Protein AF-A0A6B3HGV1-F1 (afdb_monomer_lite)

Structure (mmCIF, N/CA/C/O backbone):
data_AF-A0A6B3HGV1-F1
#
_entry.id   AF-A0A6B3HGV1-F1
#
loop_
_atom_site.group_PDB
_atom_site.id
_atom_site.type_symbol
_atom_site.label_atom_id
_atom_site.label_alt_id
_atom_site.label_comp_id
_atom_site.label_asym_id
_atom_site.label_entity_id
_atom_site.label_seq_id
_atom_site.pdbx_PDB_ins_code
_atom_site.Cartn_x
_atom_site.Cartn_y
_atom_site.Cartn_z
_atom_site.occupancy
_atom_site.B_iso_or_equiv
_atom_site.auth_seq_id
_atom_site.auth_comp_id
_atom_site.auth_asym_id
_atom_site.auth_atom_id
_atom_site.pdbx_PDB_model_num
ATOM 1 N N . MET A 1 1 ? 25.137 4.016 -10.189 1.00 74.06 1 MET A N 1
ATOM 2 C CA . MET A 1 1 ? 23.747 3.583 -9.920 1.00 74.06 1 MET A CA 1
ATOM 3 C C . MET A 1 1 ? 23.792 2.215 -9.272 1.00 74.06 1 MET A C 1
ATOM 5 O O . MET A 1 1 ? 24.696 1.454 -9.596 1.00 74.06 1 MET A O 1
ATOM 9 N N . ARG A 1 2 ? 22.884 1.922 -8.338 1.00 85.19 2 ARG A N 1
ATOM 10 C CA . ARG A 1 2 ? 22.729 0.562 -7.807 1.00 85.19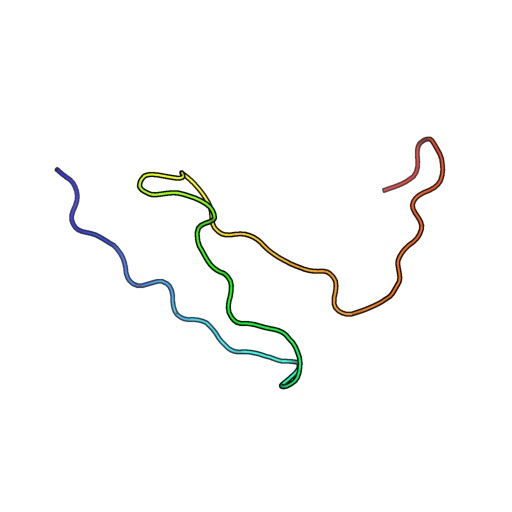 2 ARG A CA 1
ATOM 11 C C . ARG A 1 2 ? 21.945 -0.267 -8.825 1.00 85.19 2 ARG A C 1
ATOM 13 O O . ARG A 1 2 ? 21.048 0.278 -9.464 1.00 85.19 2 ARG A O 1
ATOM 20 N N . SER A 1 3 ? 22.296 -1.538 -8.984 1.00 91.56 3 SER A N 1
ATOM 21 C CA . SER A 1 3 ? 21.491 -2.465 -9.782 1.00 91.56 3 SER A CA 1
ATOM 22 C C . SER A 1 3 ? 20.118 -2.661 -9.125 1.00 91.56 3 SER A C 1
ATOM 24 O O . SER A 1 3 ? 20.048 -2.639 -7.891 1.00 91.56 3 SER A O 1
ATOM 26 N N . PRO A 1 4 ? 19.041 -2.834 -9.913 1.00 88.88 4 PRO A N 1
ATOM 27 C CA . PRO A 1 4 ? 17.736 -3.185 -9.368 1.00 88.88 4 PRO A CA 1
ATOM 28 C C . PRO A 1 4 ? 17.804 -4.537 -8.647 1.00 88.88 4 PRO A C 1
ATOM 30 O O . PRO A 1 4 ? 18.618 -5.395 -8.991 1.00 88.88 4 PRO A O 1
ATOM 33 N N . VAL A 1 5 ? 16.977 -4.686 -7.615 1.00 93.38 5 VAL A N 1
ATOM 34 C CA . VAL A 1 5 ? 16.869 -5.903 -6.804 1.00 93.38 5 VAL A CA 1
ATOM 35 C C . VAL A 1 5 ? 15.547 -6.576 -7.138 1.00 93.38 5 VAL A C 1
ATOM 37 O O . VAL A 1 5 ? 14.523 -5.899 -7.218 1.00 93.38 5 VAL A O 1
ATOM 40 N N . ASP A 1 6 ? 15.568 -7.896 -7.295 1.00 94.50 6 ASP A N 1
ATOM 41 C CA . ASP A 1 6 ? 14.348 -8.672 -7.485 1.00 94.50 6 ASP A CA 1
ATOM 42 C C . ASP A 1 6 ? 13.549 -8.735 -6.181 1.00 94.50 6 ASP A C 1
ATOM 44 O O . ASP A 1 6 ? 14.057 -9.136 -5.130 1.00 94.50 6 ASP A O 1
ATOM 48 N N . VAL A 1 7 ? 12.271 -8.368 -6.262 1.00 93.75 7 VAL A N 1
ATOM 49 C CA . VAL A 1 7 ? 11.313 -8.487 -5.161 1.00 93.75 7 VAL A CA 1
ATOM 50 C C . VAL A 1 7 ? 10.340 -9.604 -5.512 1.00 93.75 7 VAL A C 1
ATOM 52 O O . VAL A 1 7 ? 9.455 -9.440 -6.348 1.00 93.75 7 VAL A O 1
ATOM 55 N N . LEU A 1 8 ? 10.535 -10.774 -4.903 1.00 96.25 8 LEU A N 1
ATOM 56 C CA . LEU A 1 8 ? 9.700 -11.947 -5.156 1.00 96.25 8 LEU A CA 1
ATOM 57 C C . LEU A 1 8 ? 8.376 -11.832 -4.392 1.00 96.25 8 LEU A C 1
ATOM 59 O O . LEU A 1 8 ? 8.372 -11.595 -3.185 1.00 96.25 8 LEU A O 1
ATOM 63 N N . ILE A 1 9 ? 7.259 -12.045 -5.088 1.00 94.69 9 ILE A N 1
ATOM 64 C CA . ILE A 1 9 ? 5.905 -11.919 -4.535 1.00 94.69 9 ILE A CA 1
ATOM 65 C C . ILE A 1 9 ? 5.195 -13.274 -4.609 1.00 94.69 9 ILE A C 1
ATOM 67 O O . ILE A 1 9 ? 5.270 -13.977 -5.617 1.00 94.69 9 ILE A O 1
ATOM 71 N N . ARG A 1 10 ? 4.469 -13.627 -3.543 1.00 95.50 10 ARG A N 1
ATOM 72 C CA . ARG A 1 10 ? 3.476 -14.707 -3.537 1.00 95.50 10 ARG A CA 1
ATOM 73 C C . ARG A 1 10 ? 2.128 -14.118 -3.147 1.00 95.50 10 ARG A C 1
ATOM 75 O O . ARG A 1 10 ? 1.992 -13.603 -2.042 1.00 95.50 10 ARG A O 1
ATOM 82 N N . LEU A 1 11 ? 1.143 -14.243 -4.028 1.00 95.75 11 LEU A N 1
ATOM 83 C CA . LEU A 1 11 ? -0.240 -13.922 -3.697 1.00 95.75 11 LEU A CA 1
ATOM 84 C C . LEU A 1 11 ? -0.819 -15.030 -2.811 1.00 95.75 11 LEU A C 1
ATOM 86 O O . LEU A 1 11 ? -0.675 -16.215 -3.119 1.00 95.75 11 LEU A O 1
ATOM 90 N N . LEU A 1 12 ? -1.414 -14.631 -1.688 1.00 95.75 12 LEU A N 1
ATOM 91 C CA . LEU A 1 12 ? -2.126 -15.535 -0.776 1.00 95.75 12 LEU A CA 1
ATOM 92 C C . LEU A 1 12 ? -3.623 -15.592 -1.094 1.00 95.75 12 LEU A C 1
ATOM 94 O O . LEU A 1 12 ? -4.255 -16.616 -0.864 1.00 95.75 12 LEU A O 1
ATOM 98 N N . ASP A 1 13 ? -4.145 -14.503 -1.651 1.00 95.88 13 ASP A N 1
ATOM 99 C CA . ASP A 1 13 ? -5.493 -14.381 -2.180 1.00 95.88 13 ASP A CA 1
ATOM 100 C C . ASP A 1 13 ? -5.386 -14.207 -3.709 1.00 95.88 13 ASP A C 1
ATOM 102 O O . ASP A 1 13 ? -4.695 -13.285 -4.158 1.00 95.88 13 ASP A O 1
ATOM 106 N N . PRO A 1 14 ?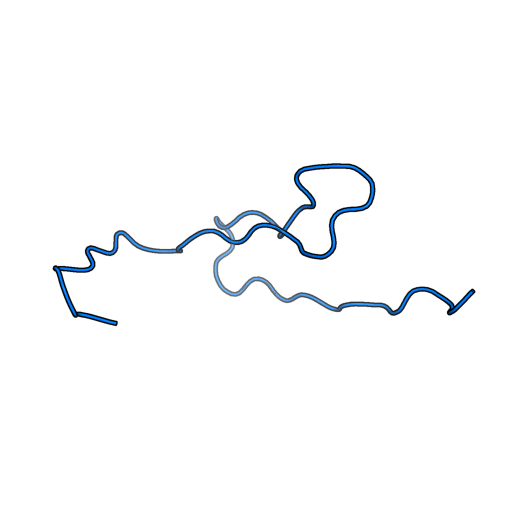 -5.974 -15.113 -4.514 1.00 92.44 14 PRO A N 1
ATOM 107 C CA . PRO A 1 14 ? -5.863 -15.071 -5.970 1.00 92.44 14 PRO A CA 1
ATOM 108 C C . PRO A 1 14 ? -6.632 -13.910 -6.614 1.00 92.44 14 PRO A C 1
ATOM 110 O O . PRO A 1 14 ? -6.328 -13.573 -7.759 1.00 92.44 14 PRO A O 1
ATOM 113 N N . ASP A 1 15 ? -7.591 -13.306 -5.910 1.00 94.12 15 ASP A N 1
ATOM 114 C CA . ASP A 1 15 ? -8.425 -12.224 -6.442 1.00 94.12 15 ASP A CA 1
ATOM 115 C C . ASP A 1 15 ? -7.792 -10.835 -6.219 1.00 94.12 15 ASP A C 1
ATOM 117 O O . ASP A 1 15 ? -8.243 -9.833 -6.780 1.00 94.12 15 ASP A O 1
ATOM 121 N N . VAL A 1 16 ? -6.708 -10.764 -5.439 1.00 95.62 16 VAL A N 1
ATOM 122 C CA . VAL A 1 16 ? -5.979 -9.524 -5.147 1.00 95.62 16 VAL A CA 1
ATOM 123 C C . VAL A 1 16 ? -4.975 -9.218 -6.265 1.00 95.62 16 VAL A C 1
ATOM 125 O O . VAL A 1 16 ? -4.168 -10.079 -6.630 1.00 95.62 16 VAL A O 1
ATOM 128 N N . PRO A 1 17 ? -4.965 -7.987 -6.811 1.00 94.88 17 PRO A N 1
ATOM 129 C CA . PRO A 1 17 ? -4.024 -7.614 -7.858 1.00 94.88 17 PRO A CA 1
ATOM 130 C C . PRO A 1 17 ? -2.573 -7.626 -7.360 1.00 94.88 17 PRO A C 1
ATOM 132 O O . PRO A 1 17 ? -2.280 -7.357 -6.195 1.00 94.88 17 PRO A O 1
ATOM 135 N N . ILE A 1 18 ? -1.639 -7.881 -8.280 1.00 95.69 18 ILE A N 1
ATOM 136 C CA . ILE A 1 18 ? -0.206 -7.711 -8.008 1.00 95.69 18 ILE A CA 1
ATOM 137 C C . ILE A 1 18 ? 0.070 -6.220 -7.724 1.00 95.69 18 ILE A C 1
ATOM 139 O O . ILE A 1 18 ? -0.404 -5.381 -8.495 1.00 95.69 18 ILE A O 1
ATOM 143 N N . PRO A 1 19 ? 0.854 -5.879 -6.678 1.00 96.62 19 PRO A N 1
ATOM 144 C CA . PRO A 1 19 ? 1.265 -4.503 -6.408 1.00 96.62 19 PRO A CA 1
ATOM 145 C C . PRO A 1 19 ? 1.903 -3.838 -7.629 1.00 96.62 19 PRO A C 1
ATOM 147 O O . PRO A 1 19 ? 2.748 -4.434 -8.303 1.00 96.62 19 PRO A O 1
ATOM 150 N N . ALA A 1 20 ? 1.520 -2.593 -7.899 1.00 94.62 20 ALA A N 1
ATOM 151 C CA . ALA A 1 20 ? 1.976 -1.837 -9.060 1.00 94.62 20 ALA A CA 1
ATOM 152 C C . ALA A 1 20 ? 2.444 -0.438 -8.655 1.00 94.62 20 ALA A C 1
ATOM 154 O O . ALA A 1 20 ? 2.017 0.101 -7.642 1.00 94.62 20 ALA A O 1
ATOM 155 N N . TYR A 1 21 ? 3.326 0.154 -9.455 1.00 95.00 21 TYR A N 1
ATOM 156 C CA . TYR A 1 21 ? 3.724 1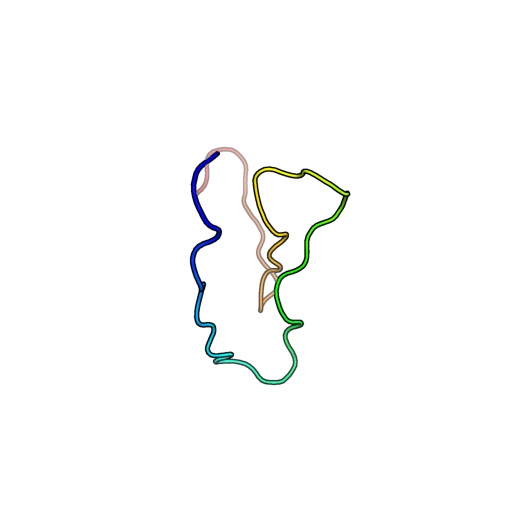.549 -9.287 1.00 95.00 21 TYR A CA 1
ATOM 157 C C . TYR A 1 21 ? 2.667 2.460 -9.913 1.00 95.00 21 TYR A C 1
ATOM 159 O O . TYR A 1 21 ? 2.317 2.265 -11.081 1.00 95.00 21 TYR A O 1
ATOM 167 N N . GLY A 1 22 ? 2.191 3.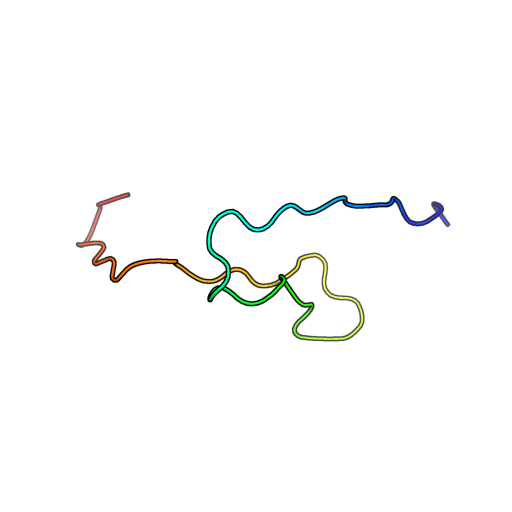458 -9.170 1.00 94.81 22 GLY A N 1
ATOM 168 C CA . GLY A 1 22 ? 1.227 4.434 -9.679 1.00 94.81 22 GLY A CA 1
ATOM 169 C C . GLY A 1 22 ? 1.824 5.326 -10.772 1.00 94.81 22 GLY A C 1
ATOM 170 O O . GLY A 1 22 ? 1.161 5.633 -11.771 1.00 94.81 22 GLY A O 1
ATOM 171 N N . HIS A 1 23 ? 3.101 5.693 -10.629 1.00 94.69 23 HIS A N 1
ATOM 172 C CA . HIS A 1 23 ? 3.822 6.562 -11.553 1.00 94.69 23 HIS A CA 1
ATOM 173 C C . HIS A 1 23 ? 5.273 6.115 -11.827 1.00 94.69 23 HIS A C 1
ATOM 175 O O . HIS A 1 23 ? 5.915 5.447 -11.010 1.00 94.69 23 HIS A O 1
ATOM 181 N N . PRO A 1 24 ? 5.848 6.507 -12.985 1.00 93.62 24 PRO A N 1
ATOM 182 C CA . PRO A 1 24 ? 7.257 6.261 -13.274 1.00 93.62 24 PRO A CA 1
ATOM 183 C C . PRO A 1 24 ? 8.180 6.954 -12.265 1.00 93.62 24 PRO A C 1
ATOM 185 O O . PRO A 1 24 ? 8.174 8.177 -12.144 1.00 93.62 24 PRO A O 1
ATOM 188 N N . GLY A 1 25 ? 9.034 6.173 -11.603 1.00 90.50 25 GLY A N 1
ATOM 189 C CA . GLY A 1 25 ? 10.010 6.683 -10.635 1.00 90.50 25 GLY A CA 1
ATOM 190 C C . GLY A 1 25 ? 9.516 6.732 -9.189 1.00 90.50 25 GLY A C 1
ATOM 191 O O . GLY A 1 25 ? 10.252 7.228 -8.335 1.00 90.50 25 GLY A O 1
ATOM 192 N N . ASP A 1 26 ? 8.322 6.205 -8.905 1.00 95.00 26 ASP A N 1
ATOM 193 C CA . ASP A 1 26 ? 7.815 6.094 -7.539 1.00 95.00 26 ASP A CA 1
ATOM 194 C C . ASP A 1 26 ? 8.736 5.267 -6.638 1.00 95.00 26 ASP A C 1
ATOM 196 O O . ASP A 1 26 ? 9.342 4.269 -7.037 1.00 95.00 26 ASP A O 1
ATOM 200 N N . ALA A 1 27 ? 8.812 5.688 -5.376 1.00 93.56 27 ALA A N 1
ATOM 201 C CA . ALA A 1 27 ? 9.616 5.014 -4.362 1.00 93.56 27 ALA A CA 1
ATOM 202 C C . ALA A 1 27 ? 8.970 3.717 -3.836 1.00 93.56 27 ALA A C 1
ATOM 204 O O . ALA A 1 27 ? 9.656 2.922 -3.193 1.00 93.5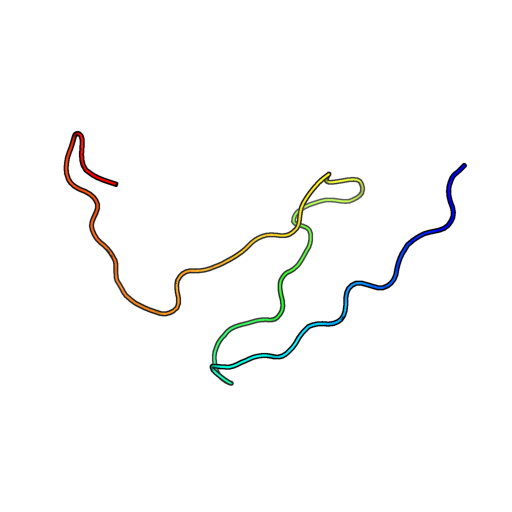6 27 ALA A O 1
ATOM 205 N N . GLY A 1 28 ? 7.675 3.500 -4.082 1.00 93.12 28 GLY A N 1
ATOM 206 C CA . GLY A 1 28 ? 6.910 2.363 -3.568 1.00 93.12 28 GLY A CA 1
ATOM 207 C C . GLY A 1 28 ? 5.842 1.889 -4.549 1.00 93.12 28 GLY A C 1
ATOM 208 O O . GLY A 1 28 ? 5.513 2.596 -5.494 1.00 93.12 28 GLY A O 1
ATOM 209 N N . ALA A 1 29 ? 5.335 0.680 -4.312 1.00 95.88 29 ALA A N 1
ATOM 210 C CA . ALA A 1 29 ? 4.222 0.099 -5.051 1.00 95.88 29 ALA A CA 1
ATOM 211 C C . ALA A 1 29 ? 2.942 0.168 -4.210 1.00 95.88 29 ALA A C 1
ATOM 213 O O . ALA A 1 29 ? 2.989 0.031 -2.984 1.00 95.88 29 ALA A O 1
ATOM 214 N N . ASP A 1 30 ? 1.814 0.347 -4.880 1.00 96.06 30 ASP A N 1
ATOM 215 C CA . ASP A 1 30 ? 0.504 0.446 -4.260 1.00 96.06 30 ASP A CA 1
ATOM 216 C C . ASP A 1 30 ? 0.030 -0.921 -3.750 1.00 96.06 30 ASP A C 1
ATOM 218 O O . ASP A 1 30 ? 0.175 -1.948 -4.423 1.00 96.06 30 ASP A O 1
ATOM 222 N N . LEU A 1 31 ? -0.558 -0.919 -2.551 1.00 95.50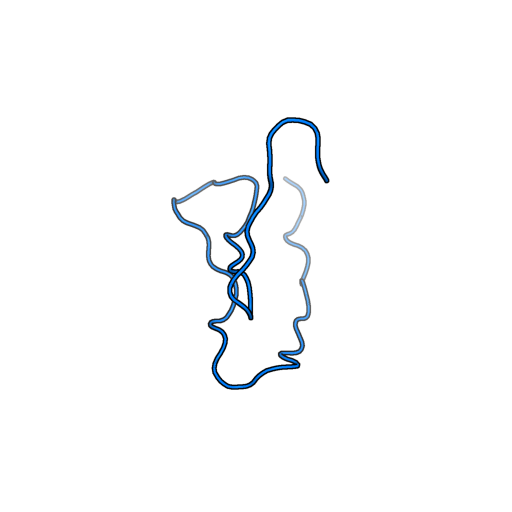 31 LEU A N 1
ATOM 223 C CA . LEU A 1 31 ? -1.190 -2.076 -1.919 1.00 95.50 31 LEU A CA 1
ATOM 224 C C . LEU A 1 31 ? -2.684 -1.817 -1.727 1.00 95.50 31 LEU A C 1
ATOM 226 O O . LEU A 1 31 ? -3.112 -0.677 -1.549 1.00 95.50 31 LEU A O 1
ATOM 230 N N . VAL A 1 32 ? -3.463 -2.895 -1.707 1.00 95.62 32 VAL A N 1
ATOM 231 C CA . VAL A 1 32 ? -4.905 -2.861 -1.441 1.00 95.62 32 VAL A CA 1
ATOM 232 C C . VAL A 1 32 ? -5.237 -3.742 -0.240 1.00 95.62 32 VAL A C 1
ATOM 234 O O . VAL A 1 32 ? -4.540 -4.725 0.023 1.00 95.62 32 VAL A O 1
ATOM 237 N N . THR A 1 33 ? -6.290 -3.397 0.503 1.00 95.62 33 THR A N 1
ATOM 238 C CA . THR A 1 33 ? -6.815 -4.275 1.555 1.00 95.62 33 THR A CA 1
ATOM 239 C C . THR A 1 33 ? -7.535 -5.464 0.919 1.00 95.62 33 THR A C 1
ATOM 241 O O . THR A 1 33 ? -8.161 -5.332 -0.132 1.00 95.62 33 THR A O 1
ATOM 244 N N . THR A 1 34 ? -7.452 -6.636 1.548 1.00 96.12 34 THR A N 1
ATOM 245 C CA . THR A 1 34 ? -8.152 -7.853 1.086 1.00 96.12 34 THR A CA 1
ATOM 246 C C . THR A 1 34 ? -9.543 -7.996 1.700 1.00 96.12 34 THR A C 1
ATOM 248 O O . THR A 1 34 ? -10.305 -8.888 1.349 1.00 96.12 34 THR A O 1
ATOM 251 N N . GLU A 1 35 ? -9.880 -7.111 2.633 1.00 94.44 35 GLU A N 1
ATOM 252 C CA . GLU A 1 35 ? -11.160 -7.058 3.317 1.00 94.44 35 GLU A CA 1
ATOM 253 C C . GLU A 1 35 ? -11.588 -5.605 3.534 1.00 94.44 35 GLU A C 1
ATOM 255 O O . GLU A 1 35 ? -10.788 -4.666 3.425 1.00 94.44 35 GLU A O 1
ATOM 260 N N . ALA A 1 36 ? -12.873 -5.422 3.826 1.00 95.50 36 ALA A N 1
ATOM 261 C CA . ALA A 1 36 ? -13.384 -4.135 4.262 1.00 95.50 36 ALA A CA 1
ATOM 262 C C . ALA A 1 36 ? -12.872 -3.853 5.678 1.00 95.50 36 ALA A C 1
ATOM 264 O O . ALA A 1 36 ? -13.105 -4.643 6.591 1.00 95.50 36 ALA A O 1
ATOM 265 N N . ALA A 1 37 ? -12.208 -2.715 5.851 1.00 95.44 37 ALA A N 1
ATOM 266 C CA . ALA A 1 37 ? -11.701 -2.265 7.137 1.00 95.44 37 ALA A CA 1
ATOM 267 C C . ALA A 1 37 ? -12.209 -0.849 7.428 1.00 95.44 37 ALA A C 1
ATOM 269 O O . ALA A 1 37 ? -12.200 0.017 6.550 1.00 95.44 37 ALA A O 1
ATOM 270 N N . GLU A 1 38 ? -12.636 -0.619 8.667 1.00 97.12 38 GLU A N 1
ATOM 271 C CA . GLU A 1 38 ? -12.947 0.702 9.207 1.00 97.12 38 GLU A CA 1
ATOM 272 C C . GLU A 1 38 ? -11.942 1.002 10.320 1.00 97.12 38 GLU A C 1
ATOM 274 O O . GLU A 1 38 ? -11.703 0.161 11.182 1.00 97.12 38 GLU A O 1
ATOM 279 N N . LEU A 1 39 ? -11.336 2.188 10.279 1.00 97.31 39 LEU A N 1
ATOM 280 C CA . LEU A 1 39 ? -10.446 2.684 11.326 1.00 97.31 39 LEU A CA 1
ATOM 281 C C . LEU A 1 39 ? -11.100 3.908 11.958 1.00 97.31 39 LEU A C 1
ATOM 283 O O . LEU A 1 39 ? -11.168 4.969 11.323 1.00 97.31 39 LEU A O 1
ATOM 287 N N . ALA A 1 40 ? -11.590 3.774 13.191 1.00 98.00 40 ALA A N 1
ATOM 288 C CA . ALA A 1 40 ? -12.177 4.901 13.899 1.00 98.00 40 ALA A CA 1
ATOM 289 C C . ALA A 1 40 ? -11.086 5.899 14.350 1.00 98.00 40 ALA A C 1
ATOM 291 O O . ALA A 1 40 ? -9.889 5.585 14.370 1.00 98.00 40 ALA A O 1
ATOM 292 N N . PRO A 1 41 ? -11.454 7.136 14.731 1.00 98.31 41 PRO A N 1
ATOM 293 C CA . PRO A 1 41 ? -10.480 8.131 15.167 1.00 98.31 41 PRO A CA 1
ATOM 294 C C . PRO A 1 41 ? -9.612 7.650 16.340 1.00 98.31 41 PRO A C 1
ATOM 296 O O . PRO A 1 41 ? -10.109 7.371 17.428 1.00 98.31 41 PRO A O 1
ATOM 299 N N . GLY A 1 42 ? -8.294 7.618 16.125 1.00 97.81 42 GLY A N 1
ATOM 300 C CA . GLY A 1 42 ? -7.309 7.192 17.124 1.00 97.81 42 GLY A CA 1
ATOM 301 C C . GLY A 1 42 ? -7.016 5.687 17.149 1.00 97.81 42 GLY A C 1
ATOM 302 O O . GLY A 1 42 ? -6.126 5.277 17.898 1.00 97.81 42 GLY A O 1
ATOM 303 N N . GLU A 1 43 ? -7.708 4.885 16.337 1.00 98.06 43 GLU A N 1
ATOM 304 C CA . GLU A 1 43 ? -7.423 3.455 16.169 1.00 98.06 43 GLU A CA 1
ATOM 305 C C . GLU A 1 43 ? -6.227 3.205 15.234 1.00 98.06 43 GLU A C 1
ATOM 307 O O . GLU A 1 43 ? -5.649 4.138 14.661 1.00 98.06 43 GLU A O 1
ATOM 312 N N . ARG A 1 44 ? -5.800 1.940 15.146 1.00 92.00 44 ARG A N 1
ATOM 313 C CA . ARG A 1 44 ? -4.661 1.476 14.346 1.00 92.00 44 ARG A CA 1
ATOM 314 C C . ARG A 1 44 ? -4.987 0.178 13.640 1.00 92.00 44 ARG A C 1
ATOM 316 O O . ARG A 1 44 ? -5.590 -0.685 14.312 1.00 92.00 44 ARG A O 1
#

Radius of gyration: 14.67 Å; chains: 1; bounding box: 37×24×30 Å

Foldseek 3Di:
DDDDDDDDDDDPDPVFDDFADPDPPDPDTDGDDPDDDDAPPPGD

Sequence (44 aa):
MRSPVDVLIRLLDPDVPIPAYGHPGDAGADLVTTEAAELAPGER

Secondary structure (DSSP, 8-state):
-PPP-------SSTTSPPPB-SSTT-SS-B---SS-----TT--

pLDDT: mean 94.28, std 3.9, range [74.06, 98.31]